Protein AF-A0A969UY78-F1 (afdb_monomer_lite)

Sequence (54 aa):
MLRGGDGNDRLLGGKGRNQLLGGKGRDGFELDRQGFAMIQDFRKGEDRLSLPHP

Secondary structure (DSSP, 8-state):
-EEEEESS-EEEEESSEEEEEEEES--EEEE-TT-EEEESS--BTTBEEE----

Radius of gyration: 10.26 Å; chains: 1; bounding box: 23×17×30 Å

Structure (mmCIF, N/CA/C/O backbone):
data_AF-A0A969UY78-F1
#
_entry.id   AF-A0A969UY78-F1
#
loop_
_atom_site.group_PDB
_atom_site.id
_atom_site.type_symbol
_atom_site.label_atom_id
_atom_site.label_alt_id
_atom_site.label_comp_id
_atom_site.label_asym_id
_atom_site.label_entity_id
_atom_site.label_seq_id
_atom_site.pdbx_PDB_ins_code
_atom_site.Cartn_x
_atom_site.Cartn_y
_atom_site.Cartn_z
_atom_site.occupancy
_atom_site.B_iso_or_equiv
_atom_site.auth_seq_id
_atom_site.auth_comp_id
_atom_site.auth_asym_id
_atom_site.auth_atom_id
_atom_site.pdbx_PDB_model_num
ATOM 1 N N . MET A 1 1 ? 9.853 -3.557 0.099 1.00 83.69 1 MET A N 1
ATOM 2 C CA . MET A 1 1 ? 8.727 -3.433 1.049 1.00 83.69 1 MET A CA 1
ATOM 3 C C . MET A 1 1 ? 8.338 -1.967 1.107 1.00 83.69 1 MET A C 1
ATOM 5 O O . MET A 1 1 ? 9.238 -1.149 1.229 1.00 83.69 1 MET A O 1
ATOM 9 N N . LEU A 1 2 ? 7.052 -1.650 0.993 1.00 90.62 2 LEU A N 1
ATOM 10 C CA . LEU A 1 2 ? 6.487 -0.303 1.113 1.00 90.62 2 LEU A CA 1
ATOM 11 C C . LEU A 1 2 ? 5.619 -0.253 2.375 1.00 90.62 2 LEU A C 1
ATOM 13 O O . LEU A 1 2 ? 4.912 -1.223 2.659 1.00 90.62 2 LEU A O 1
ATOM 17 N N . ARG A 1 3 ? 5.700 0.843 3.135 1.00 94.81 3 ARG A N 1
ATOM 18 C CA . ARG A 1 3 ? 4.915 1.066 4.357 1.00 94.81 3 ARG A CA 1
ATOM 19 C C . ARG A 1 3 ? 4.243 2.439 4.298 1.00 94.81 3 ARG A C 1
ATOM 21 O O . ARG A 1 3 ? 4.934 3.389 3.942 1.00 94.81 3 ARG A O 1
ATOM 28 N N . GLY A 1 4 ? 2.955 2.510 4.630 1.00 94.50 4 GLY A N 1
ATOM 29 C CA . GLY A 1 4 ? 2.190 3.755 4.753 1.00 94.50 4 GLY A CA 1
ATOM 30 C C . GLY A 1 4 ? 2.499 4.445 6.077 1.00 94.50 4 GLY A C 1
ATOM 31 O O . GLY A 1 4 ? 3.168 5.473 6.100 1.00 94.50 4 GLY A O 1
ATOM 32 N N . GLY A 1 5 ? 2.181 3.775 7.184 1.00 94.25 5 GLY A N 1
AT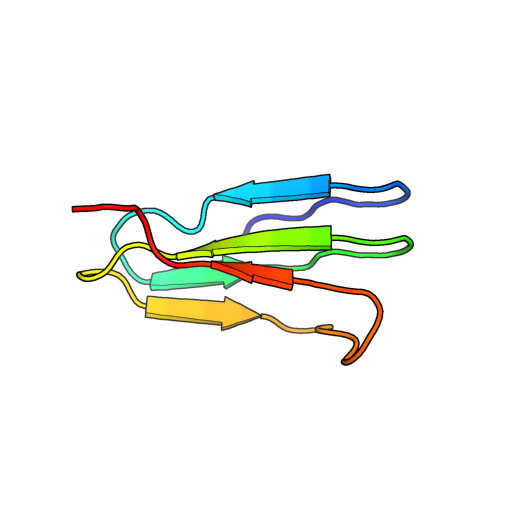OM 33 C CA . GLY A 1 5 ? 2.461 4.268 8.529 1.00 94.25 5 GLY A CA 1
ATOM 34 C C . GLY A 1 5 ? 1.173 4.578 9.278 1.00 94.25 5 GLY A C 1
ATOM 35 O O . GLY A 1 5 ? 0.249 3.774 9.277 1.00 94.25 5 GLY A O 1
ATOM 36 N N . ASP A 1 6 ? 1.144 5.689 10.007 1.00 96.31 6 ASP A N 1
ATOM 37 C CA . ASP A 1 6 ? -0.096 6.185 10.600 1.00 96.31 6 ASP A CA 1
ATOM 38 C C . ASP A 1 6 ? -0.701 7.223 9.639 1.00 96.31 6 ASP A C 1
ATOM 40 O O . ASP A 1 6 ? -0.023 8.183 9.272 1.00 96.31 6 ASP A O 1
ATOM 44 N N . GLY A 1 7 ? -1.977 7.082 9.284 1.00 96.31 7 GLY A N 1
ATOM 45 C CA . GLY A 1 7 ? -2.665 7.983 8.362 1.00 96.31 7 GLY A CA 1
ATOM 46 C C . GLY A 1 7 ? -3.489 7.237 7.316 1.00 96.31 7 GLY A C 1
ATOM 47 O O . GLY A 1 7 ? -3.650 6.031 7.366 1.00 96.31 7 GLY A O 1
ATOM 48 N N . ASN A 1 8 ? -4.079 7.976 6.379 1.00 97.56 8 ASN A N 1
ATOM 49 C CA . ASN A 1 8 ? -4.752 7.363 5.235 1.00 97.56 8 ASN A CA 1
ATOM 50 C C . ASN A 1 8 ? -3.780 7.381 4.058 1.00 97.56 8 ASN A C 1
ATOM 52 O O . ASN A 1 8 ? -3.663 8.410 3.381 1.00 97.56 8 ASN A O 1
ATOM 56 N N . ASP A 1 9 ? -3.082 6.276 3.829 1.00 97.50 9 ASP A N 1
ATOM 57 C CA . ASP A 1 9 ? -1.986 6.228 2.872 1.00 97.50 9 ASP A CA 1
ATOM 58 C C . ASP A 1 9 ? -2.414 5.703 1.502 1.00 97.50 9 ASP A C 1
ATOM 60 O O . ASP A 1 9 ? -3.410 4.997 1.338 1.00 97.50 9 ASP A O 1
ATOM 64 N N . ARG A 1 10 ? -1.641 6.049 0.468 1.00 95.44 10 ARG A N 1
ATOM 65 C CA . ARG A 1 10 ? -1.753 5.442 -0.864 1.00 95.44 10 ARG A CA 1
ATOM 66 C C . ARG A 1 10 ? -0.455 4.739 -1.213 1.00 95.44 10 ARG A C 1
ATOM 68 O O . ARG A 1 10 ? 0.563 5.384 -1.450 1.00 95.44 10 ARG A O 1
ATOM 75 N N . LEU A 1 11 ? -0.508 3.415 -1.274 1.00 95.00 11 LEU A N 1
ATOM 76 C CA . LEU A 1 11 ? 0.622 2.562 -1.594 1.00 95.00 11 LEU A CA 1
ATOM 77 C C . LEU A 1 11 ? 0.498 2.040 -3.025 1.00 95.00 11 LEU A C 1
ATOM 79 O O . LEU A 1 11 ? -0.409 1.278 -3.357 1.00 95.00 11 LEU A O 1
ATOM 83 N N . LEU A 1 12 ? 1.462 2.417 -3.860 1.00 93.06 12 LEU A N 1
ATOM 84 C CA . LEU A 1 12 ? 1.589 1.942 -5.233 1.00 93.06 12 LEU A CA 1
ATOM 85 C C . LEU A 1 12 ? 2.474 0.698 -5.248 1.00 93.06 12 LEU A C 1
ATOM 87 O O . LEU A 1 12 ? 3.679 0.779 -5.015 1.00 93.06 12 LEU A O 1
ATOM 91 N N . GLY A 1 13 ? 1.870 -0.456 -5.525 1.00 88.38 13 GLY A N 1
ATOM 92 C CA . GLY A 1 13 ? 2.586 -1.716 -5.673 1.00 88.38 13 GLY A CA 1
ATOM 93 C C . GLY A 1 13 ? 3.528 -1.694 -6.871 1.00 88.38 13 GLY A C 1
ATOM 94 O O . GLY A 1 13 ? 4.650 -2.162 -6.757 1.00 88.38 13 GLY A O 1
ATOM 95 N N . GLY A 1 14 ? 3.113 -1.112 -7.998 1.00 86.69 14 GLY A N 1
ATOM 96 C CA . GLY A 1 14 ? 3.930 -1.083 -9.212 1.00 86.69 14 GLY A CA 1
ATOM 97 C C . GLY A 1 14 ? 4.312 -2.482 -9.726 1.00 86.69 14 GLY A C 1
ATOM 98 O O . GLY A 1 14 ? 3.787 -3.509 -9.284 1.00 86.69 14 GLY A O 1
ATOM 99 N N . LYS A 1 15 ? 5.227 -2.523 -10.699 1.00 88.06 15 LYS A N 1
ATOM 100 C CA . LYS A 1 15 ? 5.702 -3.770 -11.320 1.00 88.06 15 LYS A CA 1
ATOM 101 C C . LYS A 1 15 ? 6.555 -4.604 -10.355 1.00 88.06 15 LYS A C 1
ATOM 103 O O . LYS A 1 15 ? 7.132 -4.089 -9.400 1.00 88.06 15 LYS A O 1
ATOM 108 N N . GLY A 1 16 ? 6.699 -5.896 -10.653 1.00 88.75 16 GLY A N 1
ATOM 109 C CA . GLY A 1 16 ? 7.536 -6.815 -9.872 1.00 88.75 16 GLY A CA 1
ATOM 110 C C . GLY A 1 16 ? 6.831 -7.386 -8.639 1.00 88.75 16 GLY A C 1
ATOM 111 O O . GLY A 1 16 ? 5.606 -7.377 -8.566 1.00 88.75 16 GLY A O 1
ATOM 112 N N . ARG A 1 17 ? 7.602 -7.948 -7.694 1.00 92.94 17 ARG A N 1
ATOM 113 C CA . ARG A 1 17 ? 7.084 -8.544 -6.447 1.00 92.94 17 ARG A CA 1
ATOM 114 C C . ARG A 1 17 ? 7.232 -7.563 -5.290 1.00 92.94 17 ARG A C 1
ATOM 116 O O . ARG A 1 17 ? 8.347 -7.259 -4.874 1.00 92.94 17 ARG A O 1
ATOM 123 N N . ASN A 1 18 ? 6.106 -7.131 -4.739 1.00 94.06 18 ASN A N 1
ATOM 124 C CA . ASN A 1 18 ? 6.037 -6.088 -3.727 1.00 94.06 18 ASN A CA 1
ATOM 125 C C . ASN A 1 18 ? 5.434 -6.617 -2.424 1.00 94.06 18 ASN A C 1
ATOM 127 O O . ASN A 1 18 ? 4.550 -7.468 -2.419 1.00 94.06 18 ASN A O 1
ATOM 131 N N . GLN A 1 19 ? 5.923 -6.097 -1.304 1.00 95.88 19 GLN A N 1
ATOM 132 C CA . GLN A 1 19 ? 5.337 -6.315 0.017 1.00 95.88 19 GLN A CA 1
ATOM 133 C C . GLN A 1 19 ? 4.839 -4.970 0.522 1.00 95.88 19 GLN A C 1
ATOM 135 O O . GLN A 1 19 ? 5.645 -4.041 0.605 1.00 95.88 19 GLN A O 1
ATOM 140 N N . LEU A 1 20 ? 3.550 -4.874 0.828 1.00 96.12 20 LEU A N 1
ATOM 141 C CA . LEU A 1 20 ? 2.869 -3.638 1.209 1.00 96.12 20 LEU A CA 1
ATOM 142 C C . LEU A 1 20 ? 2.351 -3.760 2.648 1.00 96.12 20 LEU A C 1
ATOM 144 O O . LEU A 1 20 ? 1.865 -4.823 3.042 1.00 96.12 20 LEU A O 1
ATOM 148 N N . LEU A 1 21 ? 2.476 -2.679 3.411 1.00 97.50 21 LEU A N 1
ATOM 149 C CA . LEU A 1 21 ? 1.946 -2.533 4.766 1.00 97.50 21 LEU A CA 1
ATOM 150 C C . LEU A 1 21 ? 1.246 -1.172 4.849 1.00 97.50 21 LEU A C 1
ATOM 152 O O . LEU A 1 21 ? 1.918 -0.156 4.679 1.00 97.50 21 LEU A O 1
ATOM 156 N N . GLY A 1 22 ? -0.065 -1.147 5.059 1.00 96.56 22 GLY A N 1
ATOM 157 C CA . GLY A 1 22 ? -0.827 0.101 5.181 1.00 96.56 22 GLY A CA 1
ATOM 158 C C . GLY A 1 22 ? -0.494 0.823 6.479 1.00 96.56 22 GLY A C 1
ATOM 159 O O . GLY A 1 22 ? 0.006 1.942 6.465 1.00 96.56 22 GLY A O 1
ATOM 160 N N . GLY A 1 23 ? -0.580 0.095 7.589 1.00 96.81 23 GLY A N 1
ATOM 161 C CA . GLY A 1 23 ? -0.482 0.629 8.934 1.00 96.81 23 GLY A CA 1
ATOM 162 C C . GLY A 1 23 ? -1.854 1.030 9.477 1.00 96.81 23 GLY A C 1
ATOM 163 O O . GLY A 1 23 ? -2.847 0.324 9.276 1.00 96.81 23 GLY A O 1
ATOM 164 N N . LYS A 1 24 ? -1.907 2.097 10.281 1.00 96.12 24 LYS A N 1
ATOM 165 C CA . LYS A 1 24 ? -3.160 2.558 10.896 1.00 96.12 24 LYS A CA 1
ATOM 166 C C . LYS A 1 24 ? -3.828 3.590 10.006 1.00 96.12 24 LYS A C 1
ATOM 168 O O . LYS A 1 24 ? -3.198 4.579 9.684 1.00 96.12 24 LYS A O 1
ATOM 173 N N . GLY A 1 25 ? -5.139 3.469 9.825 1.00 96.75 25 GLY A N 1
ATOM 174 C CA . GLY A 1 25 ? -5.967 4.416 9.074 1.00 96.75 25 GLY A CA 1
ATOM 175 C C . GLY A 1 25 ? -6.728 3.731 7.946 1.00 96.75 25 GLY A C 1
ATOM 176 O O . GLY A 1 25 ? -7.104 2.574 8.094 1.00 96.75 25 GLY A O 1
ATOM 177 N N . ARG A 1 26 ? -7.060 4.442 6.873 1.00 98.00 26 ARG A N 1
ATOM 178 C CA . ARG A 1 26 ? -7.765 3.882 5.711 1.00 98.00 26 ARG A CA 1
ATOM 179 C C . ARG A 1 26 ? -6.861 3.959 4.500 1.00 98.00 26 ARG A C 1
ATOM 181 O O . ARG A 1 26 ? -6.746 5.025 3.890 1.00 98.00 26 ARG A O 1
ATOM 188 N N . ASP A 1 27 ? -6.286 2.825 4.141 1.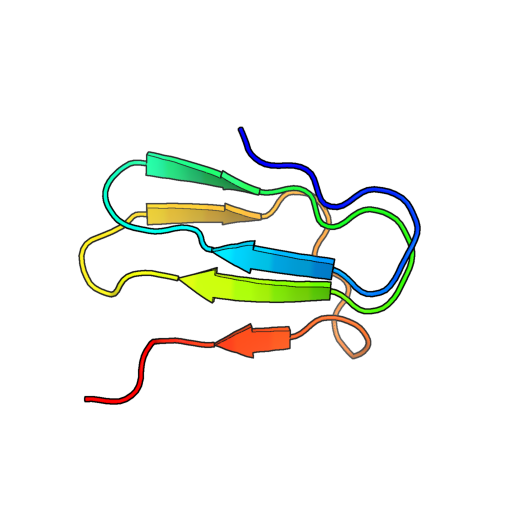00 98.12 27 ASP A N 1
ATOM 189 C CA . ASP A 1 27 ? -5.213 2.764 3.162 1.00 98.12 27 ASP A CA 1
ATOM 190 C C . ASP A 1 27 ? -5.720 2.333 1.786 1.00 98.12 27 ASP A C 1
ATOM 192 O O . ASP A 1 27 ? -6.630 1.514 1.634 1.00 98.12 27 ASP A O 1
ATOM 196 N N . GLY A 1 28 ? -5.140 2.918 0.744 1.00 97.12 28 GLY A N 1
ATOM 197 C CA . GLY A 1 28 ? -5.389 2.584 -0.650 1.00 97.12 28 GLY A CA 1
ATOM 198 C C . GLY A 1 28 ? -4.193 1.865 -1.252 1.00 97.12 28 GLY A C 1
ATOM 199 O O . GLY A 1 28 ? -3.124 2.452 -1.386 1.00 97.12 28 GLY A O 1
ATOM 200 N N . PHE A 1 29 ? -4.381 0.623 -1.678 1.00 96.19 29 PHE A N 1
ATOM 201 C CA . PHE A 1 29 ? -3.367 -0.164 -2.367 1.00 96.19 29 PHE A CA 1
ATOM 202 C C . PHE A 1 29 ? -3.689 -0.214 -3.860 1.00 96.19 29 PHE A C 1
ATOM 204 O O . PHE A 1 29 ? -4.708 -0.776 -4.2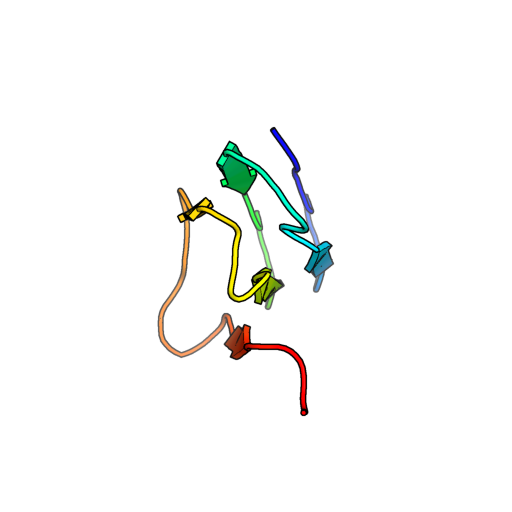64 1.00 96.19 29 PHE A O 1
ATOM 211 N N . GLU A 1 30 ? -2.816 0.353 -4.688 1.00 94.31 30 GLU A N 1
ATOM 212 C CA . GLU A 1 30 ? -2.935 0.297 -6.145 1.00 94.31 30 GLU A CA 1
ATOM 213 C C . GLU A 1 30 ? -1.929 -0.710 -6.709 1.00 94.31 30 GLU A C 1
ATOM 215 O O . GLU A 1 30 ? -0.714 -0.531 -6.587 1.00 94.31 30 GLU A O 1
ATOM 220 N N . LEU A 1 31 ? -2.429 -1.802 -7.292 1.00 91.94 31 LEU A N 1
ATOM 221 C CA . LEU A 1 31 ? -1.593 -2.895 -7.794 1.00 91.94 31 LEU A CA 1
ATOM 222 C C . LEU A 1 31 ? -1.410 -2.819 -9.304 1.00 91.94 31 LEU A C 1
ATOM 224 O O . LEU A 1 31 ? -2.362 -2.571 -10.032 1.00 91.94 31 LEU A O 1
ATOM 228 N N . ASP A 1 32 ? -0.213 -3.137 -9.788 1.00 90.81 32 ASP A N 1
ATOM 229 C CA . ASP A 1 32 ? 0.035 -3.285 -11.221 1.00 90.81 32 ASP A CA 1
ATOM 230 C C . ASP A 1 32 ? -0.527 -4.621 -11.744 1.00 90.81 32 ASP A C 1
ATOM 232 O O . ASP A 1 32 ? -0.403 -5.656 -11.088 1.00 90.81 32 ASP A O 1
ATOM 236 N N . ARG A 1 33 ? -1.114 -4.620 -12.950 1.00 87.62 33 ARG A N 1
ATOM 237 C CA . ARG A 1 33 ? -1.703 -5.825 -13.574 1.00 87.62 33 ARG A CA 1
ATOM 238 C C . ARG A 1 33 ? -0.670 -6.897 -13.934 1.00 87.62 33 ARG A C 1
ATOM 240 O O . ARG A 1 33 ? -1.031 -8.056 -14.109 1.00 87.62 33 ARG A O 1
ATOM 247 N N . GLN A 1 34 ? 0.586 -6.502 -14.100 1.00 88.44 34 GLN A N 1
ATOM 248 C CA . GLN A 1 34 ? 1.727 -7.359 -14.427 1.00 88.44 34 GLN A CA 1
ATOM 249 C C . GLN A 1 34 ? 2.633 -7.567 -13.199 1.00 88.44 34 GLN A C 1
ATOM 251 O O . GLN A 1 34 ? 3.682 -8.205 -13.300 1.00 88.44 34 GLN A O 1
ATOM 256 N N . GLY A 1 35 ? 2.255 -7.007 -12.047 1.00 87.19 35 GLY A N 1
ATOM 257 C CA . GLY A 1 35 ? 2.956 -7.145 -10.780 1.00 87.19 35 GLY A CA 1
ATOM 258 C C . GLY A 1 35 ? 2.306 -8.171 -9.855 1.00 87.19 35 GLY A C 1
ATOM 259 O O . GLY A 1 35 ? 1.173 -8.606 -10.036 1.00 87.19 35 GLY A O 1
ATOM 260 N N . PHE A 1 36 ? 3.043 -8.527 -8.811 1.00 90.12 36 PHE A N 1
ATOM 261 C 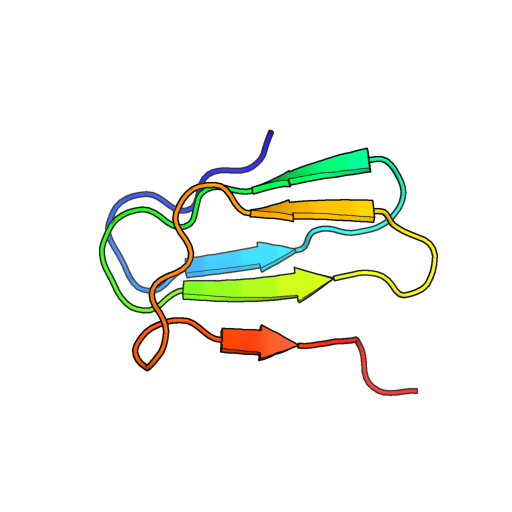CA . PHE A 1 36 ? 2.538 -9.280 -7.673 1.00 90.12 36 PHE A CA 1
ATOM 262 C C . PHE A 1 36 ? 2.727 -8.440 -6.417 1.00 90.12 36 PHE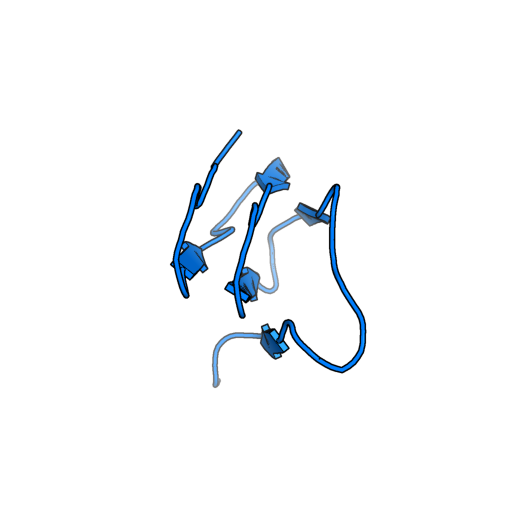 A C 1
ATOM 264 O O . PHE A 1 36 ? 3.810 -7.906 -6.179 1.00 90.12 36 PHE A O 1
ATOM 271 N N . ALA A 1 37 ? 1.704 -8.367 -5.574 1.00 92.75 37 ALA A N 1
ATOM 272 C CA . ALA A 1 37 ? 1.797 -7.699 -4.287 1.00 92.75 37 ALA A CA 1
ATOM 273 C C . ALA A 1 37 ? 1.250 -8.586 -3.173 1.00 92.75 37 ALA A C 1
ATOM 275 O O . ALA A 1 37 ? 0.222 -9.240 -3.329 1.00 92.75 37 ALA A O 1
ATOM 276 N N . MET A 1 38 ? 1.945 -8.579 -2.041 1.00 95.00 38 MET A N 1
ATOM 277 C CA . MET A 1 38 ? 1.496 -9.177 -0.794 1.00 95.00 38 MET A CA 1
ATOM 278 C C . MET A 1 38 ? 1.217 -8.049 0.195 1.00 95.00 38 MET A C 1
ATOM 280 O O . MET A 1 38 ? 2.146 -7.365 0.628 1.00 95.00 38 MET A O 1
ATOM 284 N N . ILE A 1 39 ? -0.056 -7.849 0.522 1.00 95.50 39 ILE A N 1
ATOM 285 C CA . ILE A 1 39 ? -0.498 -6.871 1.521 1.00 95.50 39 ILE A CA 1
ATOM 286 C C . ILE A 1 39 ? -0.597 -7.598 2.860 1.00 95.50 39 ILE A C 1
ATOM 288 O O . ILE A 1 39 ? -1.257 -8.632 2.943 1.00 95.50 39 ILE A O 1
ATOM 292 N N . GLN A 1 40 ? 0.100 -7.101 3.879 1.00 96.00 40 GLN A N 1
ATOM 293 C CA . GLN A 1 40 ? 0.278 -7.829 5.142 1.00 96.00 40 GLN A CA 1
ATOM 294 C C . GLN A 1 40 ? -0.800 -7.538 6.194 1.00 96.00 40 GLN A C 1
ATOM 296 O O . GLN A 1 40 ? -0.985 -8.346 7.098 1.00 96.00 40 GLN A O 1
ATOM 301 N N . ASP A 1 41 ? -1.509 -6.418 6.081 1.00 96.31 41 ASP A N 1
ATOM 302 C CA . ASP A 1 41 ? -2.373 -5.875 7.136 1.00 96.31 41 ASP A CA 1
ATOM 303 C C . ASP A 1 41 ? -3.708 -5.315 6.618 1.00 96.31 41 ASP A C 1
ATOM 305 O O . ASP A 1 41 ? -4.326 -4.479 7.270 1.00 96.31 41 ASP A O 1
ATOM 309 N N . PHE A 1 42 ? -4.176 -5.798 5.462 1.00 97.12 42 PHE A N 1
ATOM 310 C CA . PHE A 1 42 ? -5.397 -5.300 4.828 1.00 97.12 42 PHE A CA 1
ATOM 311 C C . PHE A 1 42 ? -6.637 -5.471 5.722 1.00 97.12 42 PHE A C 1
ATOM 313 O O . PHE A 1 42 ? -7.042 -6.592 6.051 1.00 97.12 42 PHE A O 1
ATOM 320 N N . ARG A 1 43 ? -7.301 -4.361 6.044 1.00 96.88 43 ARG A N 1
ATOM 321 C CA . ARG A 1 43 ? -8.533 -4.300 6.835 1.00 96.88 43 ARG A CA 1
ATOM 322 C C . ARG A 1 43 ? -9.748 -4.111 5.937 1.00 96.88 43 ARG A C 1
ATOM 324 O O . ARG A 1 43 ? -10.047 -3.027 5.435 1.00 96.88 43 ARG A O 1
ATOM 331 N N . LYS A 1 44 ? -10.508 -5.195 5.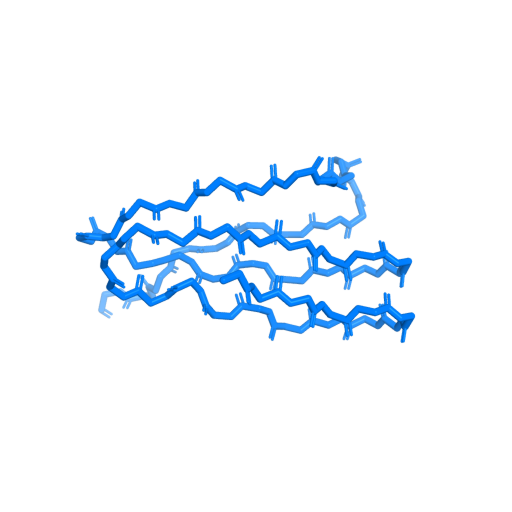756 1.00 95.50 44 LYS A N 1
ATOM 332 C CA . LYS A 1 44 ? -11.749 -5.188 4.968 1.00 95.50 44 LYS A CA 1
ATOM 333 C C . LYS A 1 44 ? -12.745 -4.169 5.532 1.00 95.50 44 LYS A C 1
ATOM 335 O O . LYS A 1 44 ? -13.113 -4.240 6.697 1.00 95.50 44 LYS A O 1
ATOM 340 N N . GLY A 1 45 ? -13.243 -3.288 4.665 1.00 95.50 45 GLY A N 1
ATOM 341 C CA . GLY A 1 45 ? -14.210 -2.246 5.029 1.00 95.50 45 GLY A CA 1
ATOM 342 C C . GLY A 1 45 ? -13.572 -0.917 5.440 1.00 95.50 45 GLY A C 1
ATOM 343 O O . GLY A 1 45 ? -14.275 0.091 5.476 1.00 95.50 45 GLY A O 1
ATOM 344 N N . GLU A 1 46 ? -12.259 -0.890 5.669 1.00 95.94 46 GLU A N 1
ATOM 345 C CA . GLU A 1 46 ? -11.483 0.333 5.891 1.00 95.94 46 GLU A CA 1
ATOM 346 C C . GLU A 1 46 ? -10.586 0.627 4.689 1.00 95.94 46 GLU A C 1
ATOM 348 O O . GLU A 1 46 ? -10.680 1.704 4.095 1.00 95.94 46 GLU A O 1
ATOM 353 N N . ASP A 1 47 ? -9.798 -0.369 4.292 1.00 97.88 47 ASP A N 1
ATOM 354 C CA . ASP A 1 47 ? -8.833 -0.260 3.211 1.00 97.88 47 ASP A CA 1
ATOM 355 C C . ASP A 1 47 ? -9.468 -0.537 1.850 1.00 97.88 47 ASP A C 1
ATOM 357 O O . ASP A 1 47 ? -10.523 -1.175 1.711 1.00 97.88 47 ASP A O 1
ATOM 361 N N . ARG A 1 48 ? -8.796 -0.058 0.807 1.00 96.94 48 ARG A N 1
ATOM 362 C CA . ARG A 1 48 ? -9.212 -0.223 -0.581 1.00 96.94 48 ARG A CA 1
ATOM 363 C C . ARG A 1 48 ? -8.106 -0.838 -1.407 1.00 96.94 48 ARG A C 1
ATOM 365 O O . ARG A 1 48 ? -6.945 -0.466 -1.302 1.00 96.94 48 ARG A O 1
ATOM 372 N N . LEU A 1 49 ? -8.513 -1.749 -2.278 1.00 94.19 49 LEU A N 1
ATOM 373 C CA . LEU A 1 49 ? -7.662 -2.340 -3.294 1.00 94.19 49 LEU A CA 1
ATOM 374 C C . LEU A 1 49 ? -8.169 -1.896 -4.663 1.00 94.19 49 LEU A C 1
ATOM 376 O O . LEU A 1 49 ? -9.355 -2.058 -4.958 1.00 94.19 49 LEU A O 1
ATOM 380 N N . SER A 1 50 ? -7.285 -1.354 -5.493 1.00 93.31 50 SER A N 1
ATOM 381 C CA . SER A 1 50 ? -7.604 -0.950 -6.861 1.00 93.31 50 SER A CA 1
ATOM 382 C C . SER A 1 50 ? -6.574 -1.464 -7.858 1.00 93.31 50 SER A C 1
ATOM 384 O O . SER A 1 50 ? -5.399 -1.648 -7.543 1.00 93.31 50 SER A O 1
ATOM 386 N N . LEU A 1 51 ? -7.036 -1.675 -9.087 1.00 90.31 51 LEU A N 1
ATOM 387 C CA . LEU A 1 51 ? -6.186 -1.880 -10.255 1.00 90.31 51 LEU A CA 1
ATOM 388 C C . LEU A 1 51 ? -6.194 -0.595 -11.091 1.00 90.31 51 LEU A C 1
ATOM 390 O O . LEU A 1 51 ? -7.216 0.100 -11.095 1.00 90.31 51 LEU A O 1
ATOM 394 N N . PRO A 1 52 ? -5.111 -0.286 -11.824 1.00 84.44 52 PRO A N 1
ATOM 395 C CA . PRO A 1 52 ? -5.081 0.855 -12.716 1.00 84.44 52 PRO A CA 1
ATOM 396 C C . PRO A 1 52 ? -6.191 0.723 -13.760 1.00 84.44 52 PRO A C 1
ATOM 398 O O . PRO A 1 52 ? -6.469 -0.368 -14.297 1.00 84.44 52 PRO A O 1
ATOM 401 N N . HIS A 1 53 ? -6.835 1.861 -14.016 1.00 72.38 53 HIS A N 1
ATOM 402 C CA . HIS A 1 53 ? -7.788 1.997 -15.107 1.00 72.38 53 HIS A CA 1
ATOM 403 C C . HIS A 1 53 ? -7.054 1.727 -16.433 1.00 72.38 53 HIS A C 1
ATOM 405 O O . HIS A 1 53 ? -5.873 2.069 -16.537 1.00 72.38 53 HIS A O 1
ATOM 411 N N . PRO A 1 54 ? -7.701 1.031 -17.385 1.00 65.38 54 PRO A N 1
ATOM 412 C CA . PRO A 1 54 ? -7.130 0.811 -18.709 1.00 65.38 54 PRO A CA 1
ATOM 413 C C . PRO A 1 54 ? -6.886 2.126 -19.456 1.00 65.38 54 PRO A C 1
ATOM 415 O O . PRO A 1 54 ? -7.629 3.101 -19.196 1.00 65.38 54 PRO A O 1
#

Foldseek 3Di:
DEEQAAEAEEAEQDAEEEEYEDYHFQYEYEYEPNHHYDYDDDDPPRYYYYYDDD

pLDDT: mean 92.87, std 5.99, range [65.38, 98.12]